Protein AF-A0A060DHK5-F1 (afdb_monomer_lite)

Radius of gyration: 12.27 Å; chains: 1; bounding box: 30×28×30 Å

Sequence (92 aa):
MDGRGGGVTWSTVTDLEKGEWATIWGFREGVSKLTWQDMSGTDGFKGATAFCDLDGNGSIDAAMTFAGVAVSALMSASWTMGDSPYLAITLK

Organism: NCBI:txid2970906

Foldseek 3Di:
DELPPPAAEEEEAADADAPDKDKYWLADPPAKDWDWDAQDDDPVFGGIKIFMPRRNPPDTSYIYGYGPYHPVQKDWDWDDDPNIIMIIIHGD

Structure (mmCIF, N/CA/C/O backbone):
data_AF-A0A060DHK5-F1
#
_entry.id   AF-A0A060DHK5-F1
#
loop_
_atom_site.group_PDB
_atom_site.id
_atom_site.type_symbol
_atom_site.label_atom_id
_atom_site.label_alt_id
_atom_site.label_comp_id
_atom_site.label_asym_id
_atom_site.label_entity_id
_atom_site.label_seq_id
_atom_site.pdbx_PDB_ins_code
_atom_site.Cartn_x
_atom_site.Cartn_y
_atom_site.Cartn_z
_atom_site.occupancy
_atom_site.B_iso_or_equiv
_atom_site.auth_seq_id
_atom_site.auth_comp_id
_atom_site.auth_asym_id
_atom_site.auth_atom_id
_atom_site.pdbx_PDB_model_num
ATOM 1 N N . MET A 1 1 ? -6.380 -3.705 -5.399 1.00 95.56 1 MET A N 1
ATOM 2 C CA . MET A 1 1 ? -6.376 -2.569 -6.345 1.00 95.56 1 MET A CA 1
ATOM 3 C C . MET A 1 1 ? -5.255 -2.769 -7.355 1.00 95.56 1 MET A C 1
ATOM 5 O O . MET A 1 1 ? -4.189 -3.234 -6.968 1.00 95.56 1 MET A O 1
ATOM 9 N N . ASP A 1 2 ? -5.497 -2.463 -8.629 1.00 95.62 2 ASP A N 1
ATOM 10 C CA . ASP A 1 2 ? -4.488 -2.551 -9.689 1.00 95.62 2 ASP A CA 1
ATOM 11 C C . ASP A 1 2 ? -3.944 -1.165 -10.063 1.00 95.62 2 ASP A C 1
ATOM 13 O O . ASP A 1 2 ? -4.690 -0.348 -10.593 1.00 95.62 2 ASP A O 1
ATOM 17 N N . GLY A 1 3 ? -2.664 -0.900 -9.779 1.00 93.69 3 GLY A N 1
ATOM 18 C CA . GLY A 1 3 ? -1.994 0.362 -10.119 1.00 93.69 3 GLY A CA 1
ATOM 19 C C . GLY A 1 3 ? -1.241 0.335 -11.454 1.00 93.69 3 GLY A C 1
ATOM 20 O O . GLY A 1 3 ? -0.594 1.308 -11.820 1.00 93.69 3 GLY A O 1
ATOM 21 N N . ARG A 1 4 ? -1.296 -0.769 -12.212 1.00 94.81 4 ARG A N 1
ATOM 22 C CA . ARG A 1 4 ? -0.495 -0.954 -13.440 1.00 94.81 4 ARG A CA 1
ATOM 23 C C . ARG A 1 4 ? -1.067 -0.244 -14.672 1.00 94.81 4 ARG A C 1
ATOM 25 O O . ARG A 1 4 ? -0.463 -0.304 -15.738 1.00 94.81 4 ARG A O 1
ATOM 32 N N . GLY A 1 5 ? -2.226 0.406 -14.548 1.00 90.31 5 GLY A N 1
ATOM 33 C CA . GLY A 1 5 ? -2.959 1.018 -15.662 1.00 90.31 5 GLY A CA 1
ATOM 34 C C . GLY A 1 5 ? -2.358 2.313 -16.227 1.00 90.31 5 GLY A C 1
ATOM 35 O O . GLY A 1 5 ? -2.904 2.848 -17.186 1.00 90.31 5 GLY A O 1
ATOM 36 N N . GLY A 1 6 ? -1.270 2.834 -15.647 1.00 86.56 6 GLY A N 1
ATOM 37 C CA . GLY A 1 6 ? -0.589 4.057 -16.104 1.00 86.56 6 GLY A CA 1
ATOM 38 C C . GLY A 1 6 ? -1.262 5.373 -15.693 1.00 86.56 6 GLY A C 1
ATOM 39 O O . GLY A 1 6 ? -0.750 6.441 -16.009 1.00 86.56 6 GLY A O 1
ATOM 40 N N . GLY A 1 7 ? -2.394 5.310 -14.988 1.00 92.06 7 GLY A N 1
ATOM 41 C CA . GLY A 1 7 ? -3.047 6.455 -14.358 1.00 92.06 7 GLY A CA 1
ATOM 42 C C . GLY A 1 7 ? -3.107 6.300 -12.840 1.00 92.06 7 GLY A C 1
ATOM 43 O O . GLY A 1 7 ? -3.024 5.186 -12.318 1.00 92.06 7 GLY A O 1
ATOM 44 N N . VAL A 1 8 ? -3.301 7.420 -12.139 1.00 95.75 8 VAL A N 1
ATOM 45 C CA . VAL A 1 8 ? -3.401 7.419 -10.677 1.00 95.75 8 VAL A CA 1
ATOM 46 C C . VAL A 1 8 ? -4.659 6.671 -10.239 1.00 95.75 8 VAL A C 1
ATOM 48 O O . VAL A 1 8 ? -5.773 7.043 -10.613 1.00 95.75 8 VAL A O 1
ATOM 51 N N . THR A 1 9 ? -4.490 5.638 -9.420 1.00 97.06 9 THR A N 1
ATOM 52 C CA . THR A 1 9 ? -5.593 4.799 -8.936 1.00 97.06 9 THR A CA 1
ATOM 53 C C . THR A 1 9 ? -5.807 5.002 -7.441 1.00 97.06 9 THR A C 1
ATOM 55 O O . THR A 1 9 ? -4.854 5.049 -6.668 1.00 97.06 9 THR A O 1
ATOM 58 N N . TRP A 1 10 ? -7.070 5.098 -7.019 1.00 96.56 10 TRP A N 1
ATOM 59 C CA . TRP A 1 10 ? -7.454 5.276 -5.616 1.00 96.56 10 TRP A CA 1
ATOM 60 C C . TRP A 1 10 ? -8.429 4.194 -5.161 1.00 96.56 10 TRP A C 1
ATOM 62 O O . TRP A 1 10 ? -9.229 3.683 -5.947 1.00 96.56 10 TRP A O 1
ATOM 72 N N . SER A 1 11 ? -8.357 3.804 -3.892 1.00 97.25 11 SER A N 1
ATOM 73 C CA . SER A 1 11 ? -9.312 2.876 -3.282 1.00 97.25 11 SER A CA 1
ATOM 74 C C . SER A 1 11 ? -9.478 3.148 -1.794 1.00 97.25 11 SER A C 1
ATOM 76 O O . SER A 1 11 ? -8.548 3.598 -1.128 1.00 97.25 11 SER A O 1
ATOM 78 N N . THR A 1 12 ? -10.649 2.797 -1.276 1.00 97.75 12 THR A N 1
ATOM 79 C CA . THR A 1 12 ? -10.963 2.847 0.151 1.00 97.75 12 THR A CA 1
ATOM 80 C C . THR A 1 12 ? -11.414 1.464 0.593 1.00 97.75 12 THR A C 1
ATOM 82 O O . THR A 1 12 ? -12.311 0.885 -0.017 1.00 97.75 12 THR A O 1
ATOM 85 N N . VAL A 1 13 ? -10.799 0.947 1.649 1.00 97.69 13 VAL A N 1
ATOM 86 C CA . VAL A 1 13 ? -11.196 -0.280 2.342 1.00 97.69 13 VAL A CA 1
ATOM 87 C C . VAL A 1 13 ? -11.817 0.132 3.670 1.00 97.69 13 VAL A C 1
ATOM 89 O O . VAL A 1 13 ? -11.183 0.839 4.452 1.00 97.69 13 VAL A O 1
ATOM 92 N N . THR A 1 14 ? -13.067 -0.259 3.910 1.00 97.00 14 THR A N 1
ATOM 93 C CA . THR A 1 14 ? -13.833 0.174 5.092 1.00 97.00 14 THR A CA 1
ATOM 94 C C . THR A 1 14 ? -13.919 -0.866 6.198 1.00 97.00 14 THR A C 1
ATOM 96 O O . THR A 1 14 ? -14.335 -0.524 7.297 1.00 97.00 14 THR A O 1
ATOM 99 N N . ASP A 1 15 ? -13.563 -2.110 5.898 1.00 96.12 15 ASP A N 1
ATOM 100 C CA . ASP A 1 15 ? -13.797 -3.266 6.763 1.00 96.12 15 ASP A CA 1
ATOM 101 C C . ASP A 1 15 ? -12.659 -4.276 6.567 1.00 96.12 15 ASP A C 1
ATOM 103 O O . ASP A 1 15 ? -12.871 -5.377 6.082 1.00 96.12 15 ASP A O 1
ATOM 107 N N . LEU A 1 16 ? -11.412 -3.835 6.782 1.00 97.38 16 LEU A N 1
ATOM 108 C CA . LEU A 1 16 ? -10.268 -4.747 6.733 1.00 97.38 16 LEU A CA 1
ATOM 109 C C . LEU A 1 16 ? -10.219 -5.529 8.043 1.00 97.38 16 LEU A C 1
ATOM 111 O O . LEU A 1 16 ? -10.006 -4.925 9.094 1.00 97.38 16 LEU A O 1
ATOM 115 N N . GLU A 1 17 ? -10.313 -6.850 7.963 1.00 97.00 17 GLU A N 1
ATOM 116 C CA . GLU A 1 17 ? -10.305 -7.734 9.126 1.00 97.00 17 GLU A CA 1
ATOM 117 C C . GLU A 1 17 ? -9.005 -8.539 9.271 1.00 97.00 17 GLU A C 1
ATOM 119 O O . GLU A 1 17 ? -8.197 -8.701 8.347 1.00 97.00 17 GLU A O 1
ATOM 124 N N . LYS A 1 18 ? -8.754 -9.058 10.481 1.00 95.19 18 LYS A N 1
ATOM 125 C CA . LYS A 1 18 ? -7.584 -9.919 10.714 1.00 95.19 18 LYS A CA 1
ATOM 126 C C . LYS A 1 18 ? -7.699 -11.199 9.888 1.00 95.19 18 LYS A C 1
ATOM 128 O O . LYS A 1 18 ? -8.688 -11.917 9.967 1.00 95.19 18 LYS A O 1
ATOM 133 N N . GLY A 1 19 ? -6.632 -11.520 9.160 1.00 95.50 19 GLY A N 1
ATOM 134 C CA . GLY A 1 19 ? -6.597 -12.648 8.224 1.00 95.50 19 GLY A CA 1
ATOM 135 C C . GLY A 1 19 ? -6.918 -12.255 6.782 1.00 95.50 19 GLY A C 1
ATOM 136 O O . GLY A 1 19 ? -6.675 -13.054 5.881 1.00 95.50 19 GLY A O 1
ATOM 137 N N . GLU A 1 20 ? -7.375 -11.024 6.544 1.00 97.62 20 GLU A N 1
ATOM 138 C CA . GLU A 1 20 ? -7.609 -10.497 5.204 1.00 97.62 20 GLU A CA 1
ATOM 139 C C . GLU A 1 20 ? -6.407 -9.736 4.659 1.00 97.62 20 GLU A C 1
ATOM 141 O O . GLU A 1 20 ? -5.579 -9.187 5.396 1.00 97.62 20 GLU A O 1
ATOM 146 N N . TRP A 1 21 ? -6.299 -9.736 3.332 1.00 96.62 21 TRP A N 1
ATOM 147 C CA . TRP A 1 21 ? -5.214 -9.095 2.605 1.00 96.62 21 TRP A CA 1
ATOM 148 C C . TRP A 1 21 ? -5.783 -8.050 1.657 1.00 96.62 21 TRP A C 1
ATOM 150 O O . TRP A 1 21 ? -6.548 -8.366 0.744 1.00 96.62 21 TRP A O 1
ATOM 160 N N . ALA A 1 22 ? -5.322 -6.815 1.807 1.00 97.94 22 ALA A N 1
ATOM 161 C CA . ALA A 1 22 ? -5.458 -5.804 0.778 1.00 97.94 22 ALA A CA 1
ATOM 162 C C . ALA A 1 22 ? -4.190 -5.780 -0.079 1.00 97.94 22 ALA A C 1
ATOM 164 O O . ALA A 1 22 ? -3.073 -5.836 0.433 1.00 97.94 22 ALA A O 1
ATOM 165 N N . THR A 1 23 ? -4.353 -5.712 -1.399 1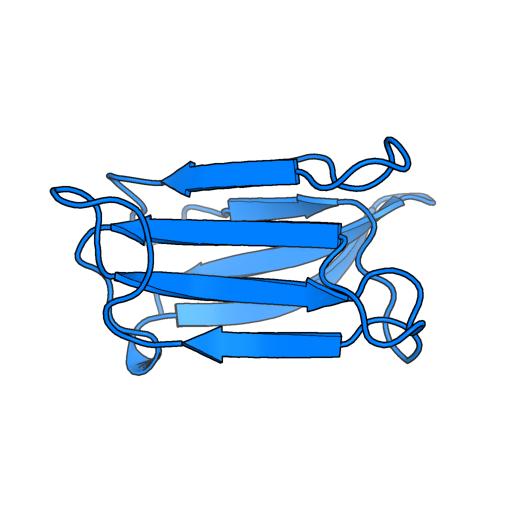.00 98.00 23 THR A N 1
ATOM 166 C CA . THR A 1 23 ? -3.230 -5.767 -2.344 1.00 98.00 23 THR A CA 1
ATOM 167 C C . THR A 1 23 ? -3.186 -4.540 -3.244 1.00 98.00 23 THR A C 1
ATOM 169 O O . THR A 1 23 ? -4.218 -4.103 -3.765 1.00 98.00 23 THR A O 1
ATOM 172 N N . ILE A 1 24 ? -1.984 -4.004 -3.458 1.00 98.31 24 ILE A N 1
ATOM 173 C CA . ILE A 1 24 ? -1.690 -2.996 -4.484 1.00 98.31 24 ILE A CA 1
ATOM 174 C C . ILE A 1 24 ? -0.775 -3.648 -5.520 1.00 98.31 24 ILE A C 1
ATOM 176 O O . ILE A 1 24 ? 0.402 -3.896 -5.254 1.00 98.31 24 ILE A O 1
ATOM 180 N N . TRP A 1 25 ? -1.320 -3.960 -6.695 1.00 98.00 25 TRP A N 1
ATOM 181 C CA . TRP A 1 25 ? -0.553 -4.562 -7.788 1.00 98.00 25 TRP A CA 1
ATOM 182 C C . TRP A 1 25 ? 0.292 -3.518 -8.513 1.00 98.00 25 TRP A C 1
ATOM 184 O O . TRP A 1 25 ? -0.161 -2.400 -8.751 1.00 98.00 25 TRP A O 1
ATOM 194 N N . GLY A 1 26 ? 1.502 -3.917 -8.903 1.00 97.06 26 GLY A N 1
ATOM 195 C CA . GLY A 1 26 ? 2.482 -3.065 -9.574 1.00 97.06 26 GLY A CA 1
ATOM 196 C C . GLY A 1 26 ? 3.598 -2.548 -8.667 1.00 97.06 26 GLY A C 1
ATOM 197 O O . GLY A 1 26 ? 4.546 -1.972 -9.189 1.00 97.06 26 GLY A O 1
ATOM 198 N N . PHE A 1 27 ? 3.529 -2.775 -7.350 1.00 98.25 27 PHE A N 1
ATOM 199 C CA . PHE A 1 27 ? 4.580 -2.357 -6.417 1.00 98.25 27 PHE A CA 1
ATOM 200 C C . PHE A 1 27 ? 5.819 -3.245 -6.560 1.00 98.25 27 PHE A C 1
ATOM 202 O O . PHE A 1 27 ? 5.750 -4.446 -6.314 1.00 98.25 27 PHE A O 1
ATOM 209 N N . ARG A 1 28 ? 6.948 -2.653 -6.944 1.00 97.44 28 ARG A N 1
ATOM 210 C CA . ARG A 1 28 ? 8.222 -3.306 -7.257 1.00 97.44 28 ARG A CA 1
ATOM 211 C C . ARG A 1 28 ? 9.249 -2.999 -6.176 1.00 97.44 28 ARG A C 1
ATOM 213 O O . ARG A 1 28 ? 9.632 -1.846 -5.984 1.00 97.44 28 ARG A O 1
ATOM 220 N N . GLU A 1 29 ? 9.735 -4.033 -5.503 1.00 96.25 29 GLU A N 1
ATOM 221 C CA . GLU A 1 29 ? 10.798 -3.885 -4.510 1.00 96.25 29 GLU A CA 1
ATOM 222 C C . GLU A 1 29 ? 12.058 -3.253 -5.130 1.00 96.25 29 GLU A C 1
ATOM 224 O O . GLU A 1 29 ? 12.457 -3.589 -6.244 1.00 96.25 29 GLU A O 1
ATOM 229 N N . GLY A 1 30 ? 12.654 -2.288 -4.426 1.00 96.31 30 GLY A N 1
ATOM 230 C CA . GLY A 1 30 ? 13.832 -1.546 -4.890 1.00 96.31 30 GLY A CA 1
ATOM 231 C C . GLY A 1 30 ? 13.562 -0.439 -5.919 1.00 96.31 30 GLY A C 1
ATOM 232 O O . GLY A 1 30 ? 14.471 0.340 -6.194 1.00 96.31 30 GLY A O 1
ATOM 233 N N . VAL A 1 31 ? 12.341 -0.329 -6.455 1.00 97.56 31 VAL A N 1
ATOM 234 C CA . VAL A 1 31 ? 11.933 0.747 -7.382 1.00 97.56 31 VAL A CA 1
ATOM 235 C C . VAL A 1 31 ? 10.855 1.616 -6.746 1.00 97.56 31 VAL A C 1
ATOM 237 O O . VAL A 1 31 ? 11.015 2.831 -6.643 1.00 97.56 31 VAL A O 1
ATOM 240 N N . SER A 1 32 ? 9.772 0.985 -6.293 1.00 98.06 32 SER A N 1
ATOM 241 C CA . SER A 1 32 ? 8.620 1.677 -5.735 1.00 98.06 32 SER A CA 1
ATOM 242 C C . SER A 1 32 ? 8.900 2.236 -4.341 1.00 98.06 32 SER A C 1
ATOM 244 O O . SER A 1 32 ? 9.692 1.684 -3.572 1.00 98.06 32 SER A O 1
ATOM 246 N N . LYS A 1 33 ? 8.187 3.303 -3.977 1.00 98.25 33 LYS A N 1
ATOM 247 C CA . LYS A 1 33 ? 8.223 3.904 -2.639 1.00 98.25 33 LYS A CA 1
ATOM 248 C C . LYS A 1 33 ? 6.842 3.859 -2.008 1.00 98.25 33 LYS A C 1
ATOM 250 O O . LYS A 1 33 ? 5.849 4.183 -2.652 1.00 98.25 33 LYS A O 1
ATOM 255 N N . LEU A 1 34 ? 6.802 3.487 -0.733 1.00 98.25 34 LEU A N 1
ATOM 256 C CA . LEU A 1 34 ? 5.602 3.489 0.097 1.00 98.25 34 LEU A CA 1
ATOM 257 C C . LEU A 1 34 ? 5.735 4.568 1.170 1.00 98.25 34 LEU A C 1
ATOM 259 O O . LEU A 1 34 ? 6.679 4.543 1.959 1.00 98.25 34 LEU A O 1
ATOM 263 N N . THR A 1 35 ? 4.752 5.459 1.237 1.00 98.19 35 THR A N 1
ATOM 264 C CA . THR A 1 35 ? 4.600 6.431 2.320 1.00 98.19 35 THR A CA 1
ATOM 265 C C . THR A 1 35 ? 3.257 6.219 3.0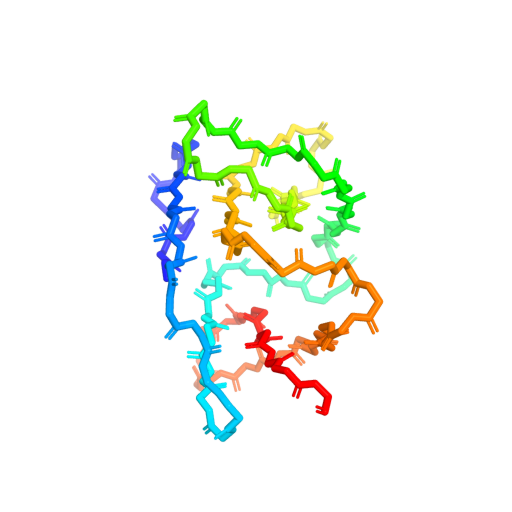00 1.00 98.19 35 THR A C 1
ATOM 267 O O . THR A 1 35 ? 2.235 6.062 2.337 1.00 98.19 35 THR A O 1
ATOM 270 N N . TRP A 1 36 ? 3.250 6.243 4.329 1.00 98.12 36 TRP A N 1
ATOM 271 C CA . TRP A 1 36 ? 2.029 6.172 5.122 1.00 98.12 36 T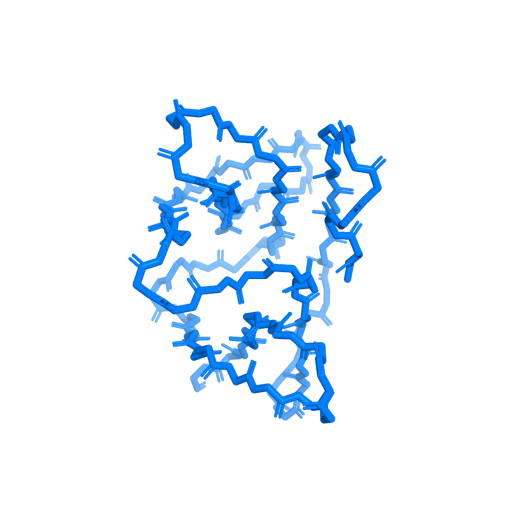RP A CA 1
ATOM 272 C C . TRP A 1 36 ? 1.635 7.549 5.640 1.00 98.12 36 TRP A C 1
ATOM 274 O O . TRP A 1 36 ? 2.488 8.326 6.068 1.00 98.12 36 TRP A O 1
ATOM 284 N N . GLN A 1 37 ? 0.334 7.822 5.651 1.00 97.75 37 GLN A N 1
ATOM 285 C CA . GLN A 1 37 ? -0.230 9.003 6.291 1.00 97.75 37 GLN A CA 1
ATOM 286 C C . GLN A 1 37 ? -1.420 8.605 7.166 1.00 97.75 37 GLN A C 1
ATOM 288 O O . GLN A 1 37 ? -2.349 7.948 6.693 1.00 97.75 37 GLN A O 1
ATOM 293 N N . ASP A 1 38 ? -1.401 9.024 8.430 1.00 94.62 38 ASP A N 1
ATOM 294 C CA . ASP A 1 38 ? -2.552 8.902 9.325 1.00 94.62 38 ASP A CA 1
ATOM 295 C C . ASP A 1 38 ? -3.629 9.945 8.993 1.00 94.62 38 ASP A C 1
ATOM 297 O O . ASP A 1 38 ? -3.333 11.049 8.531 1.00 94.62 38 ASP A O 1
ATOM 301 N N . MET A 1 39 ? -4.889 9.604 9.284 1.00 91.62 39 MET A N 1
ATOM 302 C CA . MET A 1 39 ? -6.057 10.488 9.141 1.00 91.62 39 MET A CA 1
ATOM 303 C C . MET A 1 39 ? -6.235 11.100 7.738 1.00 91.62 39 MET A C 1
ATOM 305 O O . MET A 1 39 ? -6.810 12.182 7.596 1.00 91.62 39 MET A O 1
ATOM 309 N N . SER A 1 40 ? -5.773 10.397 6.704 1.00 94.25 40 SER A N 1
ATOM 310 C CA . SER A 1 40 ? -5.924 10.786 5.298 1.00 94.25 40 SER A CA 1
ATOM 311 C C . SER A 1 40 ? -7.088 10.034 4.640 1.00 94.25 40 SER A C 1
ATOM 313 O O . SER A 1 40 ? -7.678 9.146 5.256 1.00 94.25 40 SER A O 1
ATOM 315 N N . GLY A 1 41 ? -7.443 10.413 3.412 1.00 90.62 41 GLY A N 1
ATOM 316 C CA . GLY A 1 41 ? -8.616 9.917 2.682 1.00 90.62 41 GLY A CA 1
ATOM 317 C C . GLY A 1 41 ? -9.801 10.891 2.664 1.00 90.62 41 GLY A C 1
ATOM 318 O O . GLY A 1 41 ? -9.740 11.998 3.204 1.00 90.62 41 GLY A O 1
ATOM 319 N N . THR A 1 42 ? -10.886 10.484 2.001 1.00 91.12 42 THR A N 1
ATOM 320 C CA . THR A 1 42 ? -12.119 11.280 1.875 1.00 91.12 42 THR A CA 1
ATOM 321 C C . THR A 1 42 ? -12.821 11.437 3.226 1.00 91.12 42 THR A C 1
ATOM 323 O O . THR A 1 42 ? -12.774 10.543 4.073 1.00 91.12 42 THR A O 1
ATOM 326 N N . ASP A 1 43 ? -13.500 12.567 3.438 1.00 93.31 43 ASP A N 1
ATOM 327 C CA . ASP A 1 43 ? -14.321 12.782 4.632 1.00 93.31 43 ASP A CA 1
ATOM 328 C C . ASP A 1 43 ? -15.334 11.641 4.832 1.00 93.31 43 ASP A C 1
ATOM 330 O O . ASP A 1 43 ? -15.955 11.160 3.885 1.00 93.31 43 ASP A O 1
ATOM 334 N N . GLY A 1 44 ? -15.462 11.175 6.077 1.00 94.06 44 GLY A N 1
ATOM 335 C CA . GLY A 1 44 ? -16.242 9.981 6.429 1.00 94.06 44 GLY A CA 1
ATOM 336 C C . GLY A 1 44 ? -15.487 8.653 6.287 1.00 94.06 44 GLY A C 1
ATOM 337 O O . GLY A 1 44 ? -15.900 7.670 6.890 1.00 94.06 44 GLY A O 1
ATOM 338 N N . PHE A 1 45 ? -14.351 8.630 5.585 1.00 95.75 45 PHE A N 1
ATOM 339 C CA . PHE A 1 45 ? -13.538 7.429 5.357 1.00 95.75 45 PHE A CA 1
ATOM 340 C C . PHE A 1 45 ? -12.057 7.633 5.687 1.00 95.75 45 PHE A C 1
ATOM 342 O O . PHE A 1 45 ? -11.187 6.981 5.114 1.00 95.75 45 PHE A O 1
ATOM 349 N N . LYS A 1 46 ? -11.755 8.554 6.606 1.00 97.81 46 LYS A N 1
ATOM 350 C CA . LYS A 1 46 ? -10.374 8.835 7.002 1.00 97.81 46 LYS A CA 1
ATOM 351 C C . LYS A 1 46 ? -9.753 7.668 7.761 1.00 97.81 46 LYS A C 1
ATOM 353 O O . LYS A 1 46 ? -10.420 6.990 8.542 1.00 97.81 46 LYS A O 1
ATOM 358 N N . GLY A 1 47 ? -8.455 7.490 7.573 1.00 97.56 47 GLY A N 1
ATOM 359 C CA . GLY A 1 47 ? -7.653 6.506 8.287 1.00 97.56 47 GLY A CA 1
ATOM 360 C C . GLY A 1 47 ? -6.238 6.434 7.728 1.00 97.56 47 GLY A C 1
ATOM 361 O O . GLY A 1 47 ? -5.746 7.389 7.120 1.00 97.56 47 GLY A O 1
ATOM 362 N N . ALA A 1 48 ? -5.580 5.301 7.939 1.00 98.31 48 ALA A N 1
ATOM 363 C CA . ALA A 1 48 ? -4.268 5.019 7.389 1.00 98.31 48 ALA A CA 1
ATOM 364 C C . ALA A 1 48 ? -4.350 4.982 5.866 1.00 98.31 48 ALA A C 1
ATOM 366 O O . ALA A 1 48 ? -5.112 4.204 5.300 1.00 98.31 48 ALA A O 1
ATOM 367 N N . THR A 1 49 ? -3.562 5.811 5.192 1.00 98.50 49 THR A N 1
ATOM 368 C CA . THR A 1 49 ? -3.488 5.804 3.730 1.00 98.50 49 THR A CA 1
ATOM 369 C C . THR A 1 49 ? -2.084 5.438 3.284 1.00 98.50 49 THR A C 1
ATOM 371 O O . THR A 1 49 ? -1.117 6.104 3.655 1.00 98.50 49 THR A O 1
ATOM 374 N N . ALA A 1 50 ? -1.990 4.367 2.498 1.00 98.38 50 ALA A N 1
ATOM 375 C CA . ALA A 1 50 ? -0.788 3.978 1.781 1.00 98.38 50 ALA A CA 1
ATOM 376 C C . ALA A 1 50 ? -0.713 4.778 0.481 1.00 98.38 50 ALA A C 1
ATOM 378 O O . ALA A 1 50 ? -1.597 4.649 -0.360 1.00 98.38 50 ALA A O 1
ATOM 379 N N . PHE A 1 51 ? 0.342 5.565 0.310 1.00 98.25 51 PHE A N 1
ATOM 380 C CA . PHE A 1 51 ? 0.679 6.271 -0.920 1.00 98.25 51 PHE A CA 1
ATOM 381 C C . PHE A 1 51 ? 1.859 5.574 -1.590 1.00 98.25 51 PHE A C 1
ATOM 383 O O . PHE A 1 51 ? 2.927 5.452 -0.988 1.00 98.25 51 PHE A O 1
ATOM 390 N N . CYS A 1 52 ? 1.662 5.112 -2.820 1.00 98.25 52 CYS A N 1
ATOM 391 C CA . CYS A 1 52 ? 2.651 4.376 -3.591 1.00 98.25 52 CYS A CA 1
ATOM 392 C C . CYS A 1 52 ? 3.068 5.167 -4.834 1.00 98.25 52 CYS A C 1
ATOM 394 O O . CYS A 1 52 ? 2.237 5.479 -5.688 1.00 98.25 52 CYS A O 1
ATOM 396 N N . ASP A 1 53 ? 4.365 5.429 -4.928 1.00 98.12 53 ASP A N 1
ATOM 397 C CA . ASP A 1 53 ? 5.086 5.770 -6.157 1.00 98.12 53 ASP A CA 1
ATOM 398 C C . ASP A 1 53 ? 5.572 4.438 -6.740 1.00 98.12 53 ASP A C 1
ATOM 400 O O . ASP A 1 53 ? 6.437 3.789 -6.148 1.00 98.12 53 ASP A O 1
ATOM 404 N N . LEU A 1 54 ? 4.920 3.938 -7.789 1.00 97.69 54 LEU A N 1
ATOM 405 C CA . LEU A 1 54 ? 5.120 2.579 -8.292 1.00 97.69 54 LEU A CA 1
ATOM 406 C C . LEU A 1 54 ? 6.329 2.486 -9.224 1.00 97.69 54 LEU A C 1
ATOM 408 O O . LEU A 1 54 ? 7.001 1.450 -9.236 1.00 97.69 54 LEU A O 1
ATOM 412 N N . ASP A 1 55 ? 6.626 3.533 -9.985 1.00 96.81 55 ASP A N 1
ATOM 413 C CA . ASP A 1 55 ? 7.746 3.556 -10.929 1.00 96.81 55 ASP A CA 1
ATOM 414 C C . ASP A 1 55 ? 9.002 4.275 -10.396 1.00 96.81 55 ASP A C 1
ATOM 416 O O . ASP A 1 55 ? 10.064 4.192 -11.017 1.00 96.81 55 ASP A O 1
ATOM 420 N N . GLY A 1 56 ? 8.911 4.905 -9.223 1.00 97.06 56 GLY A N 1
ATOM 421 C CA . GLY A 1 56 ? 10.011 5.602 -8.565 1.00 97.06 56 GLY A CA 1
ATOM 422 C C . GLY A 1 56 ? 10.225 7.032 -9.071 1.00 97.06 56 GLY A C 1
ATOM 423 O O . GLY A 1 56 ? 11.274 7.619 -8.775 1.00 97.06 56 GLY A O 1
ATOM 424 N N . ASN A 1 57 ? 9.282 7.597 -9.836 1.00 96.69 57 ASN A N 1
ATOM 425 C CA . ASN A 1 57 ? 9.404 8.917 -10.458 1.00 96.69 57 ASN A CA 1
ATOM 426 C C . ASN A 1 57 ? 9.130 10.092 -9.495 1.00 96.69 57 ASN A C 1
ATOM 428 O O . ASN A 1 57 ? 9.332 11.251 -9.864 1.00 96.69 57 ASN A O 1
ATOM 432 N N . GLY A 1 58 ? 8.709 9.814 -8.257 1.00 96.50 58 GLY A N 1
ATOM 433 C CA . GLY A 1 58 ? 8.393 10.812 -7.234 1.00 96.50 58 GLY A CA 1
ATOM 434 C C . GLY A 1 58 ? 6.936 11.284 -7.211 1.00 96.50 58 GLY A C 1
ATOM 435 O O . GLY A 1 58 ? 6.594 12.118 -6.371 1.00 96.50 58 GLY A O 1
ATOM 436 N N . SER A 1 59 ? 6.081 10.761 -8.087 1.00 96.69 59 SER A N 1
ATOM 437 C CA . SER A 1 59 ? 4.636 11.005 -8.114 1.00 96.69 59 SER A CA 1
ATOM 438 C C . SER A 1 59 ? 3.882 9.821 -7.517 1.00 96.69 59 SER A C 1
ATOM 440 O O . SER A 1 59 ? 4.379 8.703 -7.472 1.00 96.69 59 SER A O 1
ATOM 442 N N . ILE 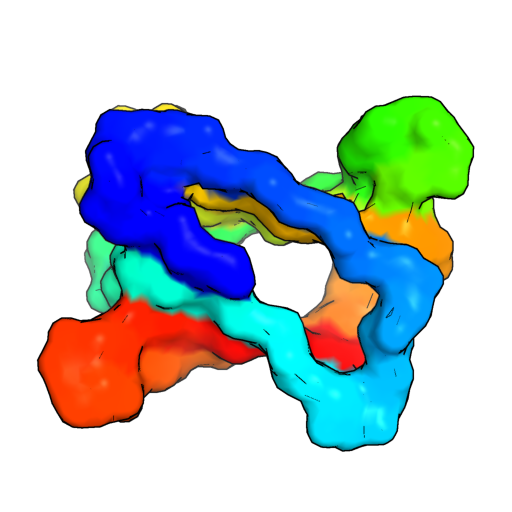A 1 60 ? 2.666 10.063 -7.031 1.00 97.31 60 ILE A N 1
ATOM 443 C CA . ILE A 1 60 ? 1.809 8.985 -6.535 1.00 97.31 60 ILE A CA 1
ATOM 444 C C . ILE A 1 60 ? 1.046 8.369 -7.702 1.00 97.31 60 ILE A C 1
ATOM 446 O O . ILE A 1 60 ? 0.263 9.060 -8.353 1.00 97.31 60 ILE A O 1
ATOM 450 N N . ASP A 1 61 ? 1.199 7.060 -7.877 1.00 98.06 61 ASP A N 1
ATOM 451 C CA . ASP A 1 61 ? 0.483 6.273 -8.884 1.00 98.06 61 ASP A CA 1
ATOM 452 C C . ASP A 1 61 ? -0.679 5.481 -8.275 1.00 98.06 61 ASP A C 1
ATOM 454 O O . ASP A 1 61 ? -1.684 5.214 -8.935 1.00 98.06 61 ASP A O 1
ATOM 458 N N . ALA A 1 62 ? -0.568 5.098 -7.002 1.00 98.00 62 ALA A N 1
ATOM 459 C CA . ALA A 1 62 ? -1.609 4.354 -6.307 1.00 98.00 62 ALA A CA 1
ATOM 460 C C . ALA A 1 62 ? -1.756 4.814 -4.858 1.00 98.00 62 ALA A C 1
ATOM 462 O O . ALA A 1 62 ? -0.767 4.971 -4.145 1.00 98.00 62 ALA A O 1
ATOM 463 N N . ALA A 1 63 ? -2.996 4.981 -4.401 1.00 97.88 63 ALA A N 1
ATOM 464 C CA . ALA A 1 63 ? -3.283 5.267 -3.002 1.00 97.88 63 ALA A CA 1
ATOM 465 C C . ALA A 1 63 ? -4.454 4.442 -2.458 1.00 97.88 63 ALA A C 1
ATOM 467 O O . ALA A 1 63 ? -5.508 4.328 -3.086 1.00 97.88 63 ALA A O 1
ATOM 468 N N . MET A 1 64 ? -4.276 3.867 -1.272 1.00 98.50 64 MET A N 1
ATOM 469 C CA . MET A 1 64 ? -5.298 3.056 -0.614 1.00 98.50 64 MET A CA 1
ATOM 470 C C . MET A 1 64 ? -5.508 3.516 0.822 1.00 98.50 64 MET A C 1
ATOM 472 O O . MET A 1 64 ? -4.579 3.462 1.627 1.00 98.50 64 MET A O 1
ATOM 476 N N . THR A 1 65 ? -6.729 3.940 1.140 1.00 98.56 65 THR A N 1
ATOM 477 C CA . THR A 1 65 ? -7.133 4.312 2.498 1.00 98.56 65 THR A CA 1
ATOM 478 C C . THR A 1 65 ? -7.808 3.137 3.196 1.00 98.56 65 THR A C 1
ATOM 480 O O . THR A 1 65 ? -8.713 2.518 2.642 1.00 98.56 65 THR A O 1
ATOM 483 N N . PHE A 1 66 ? -7.404 2.868 4.432 1.00 98.31 66 PHE A N 1
ATOM 484 C CA . PHE A 1 66 ? -8.032 1.930 5.356 1.00 98.31 66 PHE A CA 1
ATOM 485 C C . PHE A 1 66 ? -8.817 2.737 6.388 1.00 98.31 66 PHE A C 1
ATOM 487 O O . PHE A 1 66 ? -8.243 3.277 7.338 1.00 98.31 66 PHE A O 1
ATOM 494 N N . ALA A 1 67 ? -10.119 2.896 6.156 1.00 98.12 67 ALA A N 1
ATOM 495 C CA . ALA A 1 67 ? -10.961 3.779 6.953 1.00 98.12 67 ALA A CA 1
ATOM 496 C C . ALA A 1 67 ? -11.027 3.301 8.410 1.00 98.12 67 ALA A C 1
ATOM 498 O O . ALA A 1 67 ? -11.200 2.116 8.676 1.00 98.12 67 ALA A O 1
ATOM 499 N N . GLY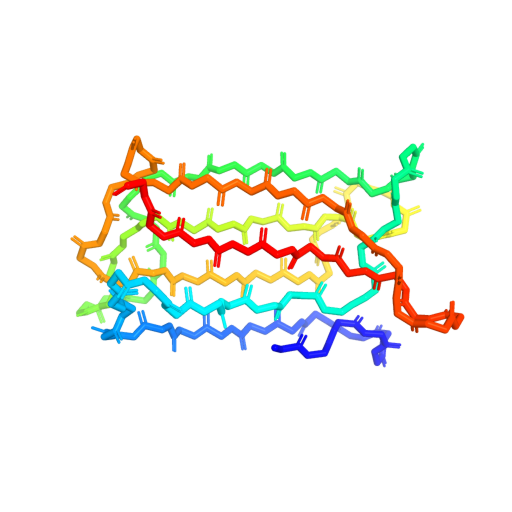 A 1 68 ? -10.867 4.224 9.361 1.00 97.25 68 GLY A N 1
ATOM 500 C CA . GLY A 1 68 ? -10.890 3.911 10.794 1.00 97.25 68 GLY A CA 1
ATOM 501 C C . GLY A 1 68 ? -9.677 3.131 11.320 1.00 97.25 68 GLY A C 1
ATOM 502 O O . GLY A 1 68 ? -9.600 2.884 12.522 1.00 97.25 68 GLY A O 1
ATOM 503 N N . VAL A 1 69 ? -8.710 2.778 10.468 1.00 97.69 69 VAL A N 1
ATOM 504 C CA . VAL A 1 69 ? -7.503 2.037 10.860 1.00 97.69 69 VAL A CA 1
ATOM 505 C C . VAL A 1 69 ? -6.336 3.003 11.066 1.00 97.69 69 VAL A C 1
ATOM 507 O O . VAL A 1 69 ? -6.133 3.915 10.268 1.00 97.69 69 VAL A O 1
ATOM 510 N N . ALA A 1 70 ? -5.546 2.807 12.123 1.00 97.25 70 ALA A N 1
ATOM 511 C CA . ALA A 1 70 ? -4.302 3.549 12.352 1.00 97.25 70 ALA A CA 1
ATOM 512 C C . ALA A 1 70 ? -3.129 2.908 11.595 1.00 97.25 70 ALA A C 1
ATOM 514 O O . ALA A 1 70 ? -3.059 1.681 11.499 1.00 97.25 70 ALA A O 1
ATOM 515 N N . VAL A 1 71 ? -2.149 3.698 11.135 1.00 97.62 71 VAL A N 1
ATOM 516 C CA . VAL A 1 71 ? -0.966 3.156 10.429 1.00 97.62 71 VAL A CA 1
ATOM 517 C C . VAL A 1 71 ? -0.235 2.120 11.288 1.00 97.62 71 VAL A C 1
ATOM 519 O O . VAL A 1 71 ? 0.226 1.092 10.795 1.00 97.62 71 VAL A O 1
ATOM 522 N N . SER A 1 72 ? -0.181 2.339 12.604 1.00 97.38 72 SER A N 1
ATOM 523 C CA . SER A 1 72 ? 0.462 1.429 13.557 1.00 97.38 72 SER A CA 1
ATOM 524 C C . SER A 1 72 ? -0.200 0.049 13.659 1.00 97.38 72 SER A C 1
ATOM 526 O O . SER A 1 72 ? 0.463 -0.885 14.118 1.00 97.38 72 SER A O 1
ATOM 528 N N . ALA A 1 73 ? -1.453 -0.103 13.221 1.00 97.50 73 ALA A N 1
ATOM 529 C CA . ALA A 1 73 ? -2.185 -1.368 13.214 1.00 97.50 73 ALA A CA 1
ATOM 530 C C . ALA A 1 73 ? -1.934 -2.207 11.950 1.00 97.50 73 ALA A C 1
ATOM 532 O O . ALA A 1 73 ? -2.312 -3.377 11.917 1.00 97.50 73 ALA A O 1
ATOM 533 N N . LEU A 1 74 ? -1.287 -1.635 10.930 1.00 98.12 74 LEU A N 1
ATOM 534 C CA . LEU A 1 74 ? -1.045 -2.282 9.645 1.00 98.12 74 LEU A CA 1
ATOM 535 C C . LEU A 1 74 ? 0.387 -2.795 9.528 1.00 98.12 74 LEU A C 1
ATOM 537 O O . LEU A 1 74 ? 1.336 -2.234 10.081 1.00 98.12 74 LEU A O 1
ATOM 541 N N . MET A 1 75 ? 0.546 -3.860 8.759 1.00 97.62 75 MET A N 1
ATOM 542 C CA . MET A 1 75 ? 1.833 -4.333 8.272 1.00 97.62 75 MET A CA 1
ATOM 543 C C . MET A 1 75 ? 1.784 -4.448 6.754 1.00 97.62 75 MET A C 1
ATOM 545 O O . MET A 1 75 ? 0.728 -4.712 6.179 1.00 97.62 75 MET A O 1
ATOM 549 N N . SER A 1 76 ? 2.926 -4.234 6.105 1.00 97.44 76 SER A N 1
ATOM 550 C CA . SER A 1 76 ? 3.034 -4.321 4.654 1.00 97.44 76 SER A CA 1
ATOM 551 C C . SER A 1 76 ? 4.274 -5.093 4.231 1.00 97.44 76 SER A C 1
ATOM 553 O O . SER A 1 76 ? 5.337 -4.915 4.825 1.00 97.44 76 SER A O 1
ATOM 555 N N . ALA A 1 77 ? 4.152 -5.902 3.184 1.00 97.56 77 ALA A N 1
ATOM 556 C CA . ALA A 1 77 ? 5.261 -6.642 2.592 1.00 97.56 77 ALA A CA 1
ATOM 557 C C . ALA A 1 77 ? 5.096 -6.722 1.072 1.00 97.56 77 ALA A C 1
ATOM 559 O O . ALA A 1 77 ? 3.988 -6.937 0.577 1.00 97.56 77 ALA A O 1
ATOM 560 N N . SER A 1 78 ? 6.189 -6.545 0.333 1.00 97.56 78 SER A N 1
ATOM 561 C CA . SER A 1 78 ? 6.209 -6.737 -1.115 1.00 97.56 78 SER A CA 1
ATOM 562 C C . SER A 1 78 ? 6.443 -8.198 -1.465 1.00 97.56 78 SER A C 1
ATOM 564 O O . SER A 1 78 ? 7.253 -8.877 -0.840 1.00 97.56 78 SER A O 1
ATOM 566 N N . TRP A 1 79 ? 5.739 -8.669 -2.488 1.00 97.69 79 TRP A N 1
ATOM 567 C CA . TRP A 1 79 ? 5.834 -10.032 -2.995 1.00 97.69 79 TRP A CA 1
ATOM 568 C C . TRP A 1 79 ? 5.639 -10.041 -4.508 1.00 97.69 79 TRP A C 1
ATOM 570 O O . TRP A 1 79 ? 5.234 -9.047 -5.110 1.00 97.69 79 TRP A O 1
ATOM 580 N N . THR A 1 80 ? 5.914 -11.184 -5.131 1.00 97.19 80 THR A N 1
ATOM 581 C CA . THR A 1 80 ? 5.632 -11.404 -6.551 1.00 97.19 80 THR A CA 1
ATOM 582 C C . THR A 1 80 ? 4.823 -12.683 -6.709 1.00 97.19 80 THR A C 1
ATOM 584 O O . THR A 1 80 ? 5.197 -13.728 -6.180 1.00 97.19 80 THR A O 1
ATOM 587 N N . MET A 1 81 ? 3.703 -12.599 -7.428 1.00 95.75 81 MET A N 1
ATOM 588 C CA . MET A 1 81 ? 2.890 -13.751 -7.813 1.00 95.75 81 MET A CA 1
ATOM 589 C C . MET A 1 81 ? 3.024 -13.959 -9.323 1.00 95.75 81 MET A C 1
ATOM 591 O O . MET A 1 81 ? 2.544 -13.146 -10.115 1.00 95.75 81 MET A O 1
ATOM 595 N N . GLY A 1 82 ? 3.709 -15.035 -9.721 1.00 95.12 82 GLY A N 1
ATOM 596 C CA . GLY A 1 82 ? 4.163 -15.199 -11.104 1.00 95.12 82 GLY A CA 1
ATOM 597 C C . GLY A 1 82 ? 5.102 -14.053 -11.484 1.00 95.12 82 GLY A C 1
ATOM 598 O O . GLY A 1 82 ? 6.091 -13.834 -10.796 1.00 95.12 82 GLY A O 1
ATOM 599 N N . ASP A 1 83 ? 4.733 -13.284 -12.510 1.00 93.94 83 ASP A N 1
ATOM 600 C CA . ASP A 1 83 ? 5.462 -12.083 -12.954 1.00 93.94 83 ASP A CA 1
ATOM 601 C C . ASP A 1 83 ? 4.824 -10.769 -12.464 1.00 93.94 83 ASP A C 1
ATOM 603 O O . ASP A 1 83 ? 5.180 -9.680 -12.914 1.00 93.94 83 ASP A O 1
ATOM 607 N N . SER A 1 84 ? 3.826 -10.845 -11.578 1.00 96.12 84 SER A N 1
ATOM 608 C CA . SER A 1 84 ? 3.099 -9.672 -11.086 1.00 96.12 84 SER A CA 1
ATOM 609 C C . SER A 1 84 ? 3.562 -9.297 -9.676 1.00 96.12 84 SER A C 1
ATOM 611 O O . SER A 1 84 ? 3.186 -9.980 -8.718 1.00 96.12 84 SER A O 1
ATOM 613 N N . PRO A 1 85 ? 4.360 -8.224 -9.520 1.00 97.75 85 PRO A N 1
ATOM 614 C CA . PRO A 1 85 ? 4.789 -7.750 -8.214 1.00 97.75 85 PRO A CA 1
ATOM 615 C C . PRO A 1 85 ? 3.665 -6.944 -7.548 1.00 97.75 85 PRO A C 1
ATOM 617 O O . PRO A 1 85 ? 2.864 -6.286 -8.225 1.00 97.75 85 PRO A O 1
ATOM 620 N N . TYR A 1 86 ? 3.563 -7.025 -6.226 1.00 98.25 86 TYR A N 1
ATOM 621 C CA . TYR A 1 86 ? 2.518 -6.364 -5.452 1.00 98.25 86 TYR A CA 1
ATOM 622 C C . TYR A 1 86 ? 2.957 -6.060 -4.021 1.00 98.25 86 TYR A C 1
ATOM 624 O O . TYR A 1 86 ? 3.866 -6.684 -3.476 1.00 98.25 86 TYR A O 1
ATOM 632 N N . LEU A 1 87 ? 2.254 -5.117 -3.396 1.00 98.50 87 LEU A N 1
ATO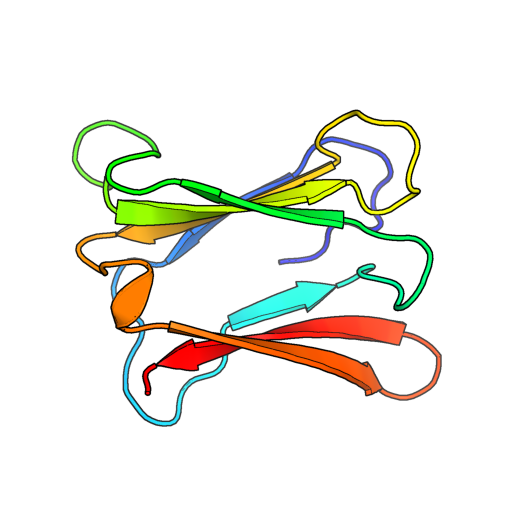M 633 C CA . LEU A 1 87 ? 2.321 -4.846 -1.966 1.00 98.50 87 LEU A CA 1
ATOM 634 C C . LEU A 1 87 ? 1.121 -5.510 -1.287 1.00 98.50 87 LEU A C 1
ATOM 636 O O . LEU A 1 87 ? -0.024 -5.195 -1.618 1.00 98.50 87 LEU A O 1
ATOM 640 N N . ALA A 1 88 ? 1.378 -6.422 -0.355 1.00 98.31 88 ALA A N 1
ATOM 641 C CA . ALA A 1 88 ? 0.379 -6.958 0.559 1.00 98.31 88 ALA A CA 1
ATOM 642 C C . ALA A 1 88 ? 0.292 -6.066 1.796 1.00 98.31 88 ALA A C 1
ATOM 644 O O . ALA A 1 88 ? 1.324 -5.680 2.346 1.00 98.31 88 ALA A O 1
ATOM 645 N N . ILE A 1 89 ? -0.925 -5.769 2.240 1.00 98.50 89 ILE A N 1
ATOM 646 C CA . ILE A 1 89 ? -1.217 -5.014 3.454 1.00 98.50 89 ILE A CA 1
ATOM 647 C C . ILE A 1 89 ? -2.223 -5.814 4.280 1.00 98.50 89 ILE A C 1
ATOM 649 O O . ILE A 1 89 ? -3.260 -6.233 3.764 1.00 98.50 89 ILE A O 1
ATOM 653 N N . THR A 1 90 ? -1.918 -6.009 5.559 1.00 98.38 90 THR A N 1
ATOM 654 C CA . THR A 1 90 ? -2.774 -6.729 6.510 1.00 98.38 90 THR A CA 1
ATOM 655 C C . THR A 1 90 ? -2.816 -5.996 7.844 1.00 98.38 90 THR A C 1
ATOM 657 O O . THR A 1 90 ? -1.956 -5.159 8.139 1.00 98.38 90 THR A O 1
ATOM 660 N N . LEU A 1 91 ? -3.788 -6.341 8.686 1.00 97.38 91 LEU A N 1
ATOM 661 C CA . LEU A 1 91 ? -3.725 -6.007 10.107 1.00 97.38 91 LEU A CA 1
ATOM 662 C C . LEU A 1 91 ? -2.649 -6.844 10.819 1.00 97.38 91 LEU A C 1
ATOM 664 O O . LEU A 1 91 ? -2.366 -7.975 10.416 1.00 97.38 91 LEU A O 1
ATOM 668 N N . LYS A 1 92 ? -2.067 -6.268 11.875 1.00 93.25 92 LYS A N 1
ATOM 669 C CA . LYS A 1 92 ? -1.187 -6.959 12.833 1.00 93.25 92 LYS A CA 1
ATOM 670 C C . LYS A 1 92 ? -1.962 -7.871 13.782 1.00 93.25 92 LYS A C 1
ATOM 672 O O . LYS A 1 92 ? -3.124 -7.556 14.128 1.00 93.25 92 LYS A O 1
#

pLDDT: mean 96.66, std 2.14, range [86.56, 98.56]

Secondary structure (DSSP, 8-state):
-B-TTSS-EEEEES---TT--EEEET--TTT-EEEEEEEESSTTS-EEEEEEESSSSSS--EEEEEET--GGGEEEEEEEETTEEEEEEEE-